Protein AF-A0A318P6X5-F1 (afdb_monomer_lite)

Sequence (41 aa):
MKGSHHQFKHPSSRLVITVPHPRKDLKPGTLRQIMKDAGLC

Foldseek 3Di:
DPAQWDWDQDPVDRDIQIDGNDPDDDDVVSVVVSCVSVVVD

Structure (mmCIF, N/CA/C/O backbone):
data_AF-A0A318P6X5-F1
#
_entry.id   AF-A0A318P6X5-F1
#
loop_
_atom_site.group_PDB
_atom_site.id
_atom_site.type_symbol
_atom_site.label_atom_id
_atom_site.label_alt_id
_atom_site.label_comp_id
_atom_site.label_asym_id
_atom_site.label_entity_id
_atom_site.label_seq_id
_atom_site.pdbx_PDB_ins_code
_atom_site.Cartn_x
_atom_site.Cartn_y
_atom_site.Cartn_z
_atom_site.occupancy
_atom_site.B_iso_or_equiv
_atom_site.auth_seq_id
_atom_site.auth_comp_id
_atom_site.auth_asym_id
_atom_site.auth_atom_id
_atom_site.pdbx_PDB_model_num
ATOM 1 N N . MET A 1 1 ? 12.967 -6.035 -17.657 1.00 44.78 1 MET A N 1
ATOM 2 C CA . MET A 1 1 ? 13.859 -6.057 -16.474 1.00 44.78 1 MET A CA 1
ATOM 3 C C . MET A 1 1 ? 13.137 -6.769 -15.342 1.00 44.78 1 MET A C 1
ATOM 5 O O . MET A 1 1 ? 12.026 -6.374 -15.018 1.00 44.78 1 MET A O 1
ATOM 9 N N . LYS A 1 2 ? 13.713 -7.854 -14.810 1.00 51.47 2 LYS A N 1
ATOM 10 C CA . LYS A 1 2 ? 13.155 -8.652 -13.704 1.00 51.47 2 LYS A CA 1
ATOM 11 C C . LYS A 1 2 ? 13.219 -7.841 -12.402 1.00 51.47 2 LYS A C 1
ATOM 13 O O . LYS A 1 2 ? 14.145 -8.002 -11.620 1.00 51.47 2 LYS A O 1
ATOM 18 N N . GLY A 1 3 ? 12.296 -6.904 -12.222 1.00 56.28 3 GLY A N 1
ATOM 19 C CA . GLY A 1 3 ? 12.150 -6.155 -10.980 1.00 56.28 3 GLY A CA 1
ATOM 20 C C . GLY A 1 3 ? 11.175 -6.876 -10.066 1.00 56.28 3 GLY A C 1
ATOM 21 O O . GLY A 1 3 ? 10.089 -7.246 -10.501 1.00 56.28 3 GLY A O 1
ATOM 22 N N . SER A 1 4 ? 11.522 -7.028 -8.792 1.00 66.75 4 SER A N 1
ATOM 23 C CA . SER A 1 4 ? 10.642 -7.551 -7.736 1.00 66.75 4 SER A CA 1
ATOM 24 C C . SER A 1 4 ? 9.425 -6.654 -7.446 1.00 66.75 4 SER A C 1
ATOM 26 O O . SER A 1 4 ? 8.824 -6.762 -6.387 1.00 66.75 4 SER A O 1
ATOM 28 N N . HIS A 1 5 ? 9.077 -5.735 -8.345 1.00 72.19 5 HIS A N 1
ATOM 29 C CA . HIS A 1 5 ? 8.002 -4.762 -8.226 1.00 72.19 5 HIS A CA 1
ATOM 30 C C . HIS A 1 5 ? 7.288 -4.658 -9.574 1.00 72.19 5 HIS A C 1
ATOM 32 O O . HIS A 1 5 ? 7.873 -4.225 -10.567 1.00 72.19 5 HIS A O 1
ATOM 38 N N . HIS A 1 6 ? 6.022 -5.060 -9.597 1.00 76.00 6 HIS A N 1
ATOM 39 C CA . HIS A 1 6 ? 5.124 -4.913 -10.731 1.00 76.00 6 HIS A CA 1
ATOM 40 C C . HIS A 1 6 ? 4.308 -3.638 -10.551 1.00 76.00 6 HIS A C 1
ATOM 42 O O . HIS A 1 6 ? 3.645 -3.458 -9.535 1.00 76.00 6 HIS A O 1
ATOM 48 N N . GLN A 1 7 ? 4.355 -2.743 -11.531 1.00 76.75 7 GLN A N 1
ATOM 49 C CA . GLN A 1 7 ? 3.519 -1.546 -11.542 1.00 76.75 7 GLN A CA 1
ATOM 50 C C . GLN A 1 7 ? 2.293 -1.813 -12.414 1.00 76.75 7 GLN A C 1
ATOM 52 O O . GLN A 1 7 ? 2.424 -2.093 -13.604 1.00 76.75 7 GLN A O 1
ATOM 57 N N . PHE A 1 8 ? 1.111 -1.734 -11.815 1.00 77.81 8 PHE A N 1
ATOM 58 C CA . PHE A 1 8 ? -0.177 -1.846 -12.479 1.00 77.81 8 PHE A CA 1
ATOM 59 C C . PHE A 1 8 ? -0.785 -0.454 -12.605 1.00 77.81 8 PHE A C 1
ATOM 61 O O . PHE A 1 8 ? -0.851 0.302 -11.640 1.00 77.81 8 PHE A O 1
ATOM 68 N N . LYS A 1 9 ? -1.234 -0.101 -13.805 1.00 77.19 9 LYS A N 1
ATOM 69 C CA . LYS A 1 9 ? -1.915 1.166 -14.067 1.00 77.19 9 LYS A CA 1
ATOM 70 C C . LYS A 1 9 ? -3.364 0.865 -14.411 1.00 77.19 9 LYS A C 1
ATOM 72 O O . LYS A 1 9 ? -3.614 0.082 -15.326 1.00 77.19 9 LYS A O 1
ATOM 77 N N . HIS A 1 1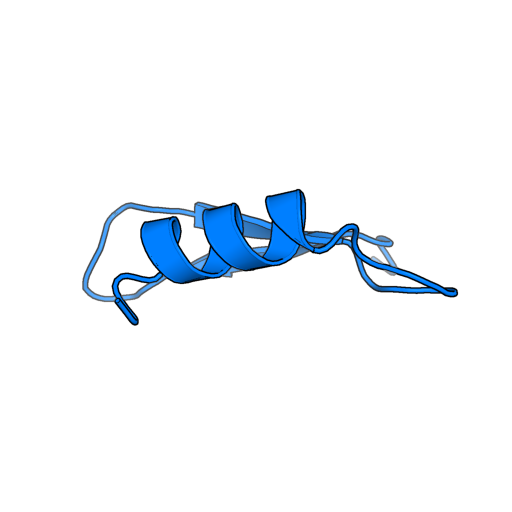0 ? -4.303 1.489 -13.707 1.00 72.56 10 HIS A N 1
ATOM 78 C CA . HIS A 1 10 ? -5.710 1.366 -14.066 1.00 72.56 10 HIS A CA 1
ATOM 79 C C . HIS A 1 10 ? -6.007 2.259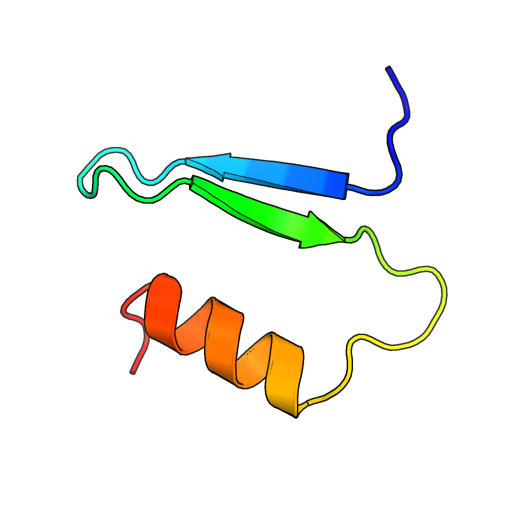 -15.291 1.00 72.56 10 HIS A C 1
ATOM 81 O O . HIS A 1 10 ? -5.592 3.417 -15.309 1.00 72.56 10 HIS A O 1
ATOM 87 N N . PRO A 1 11 ? -6.700 1.775 -16.337 1.00 72.56 11 PRO A N 1
ATOM 88 C CA . PRO A 1 11 ? -6.999 2.587 -17.521 1.00 72.56 11 PRO A CA 1
ATOM 89 C C . PRO A 1 11 ? -8.011 3.707 -17.233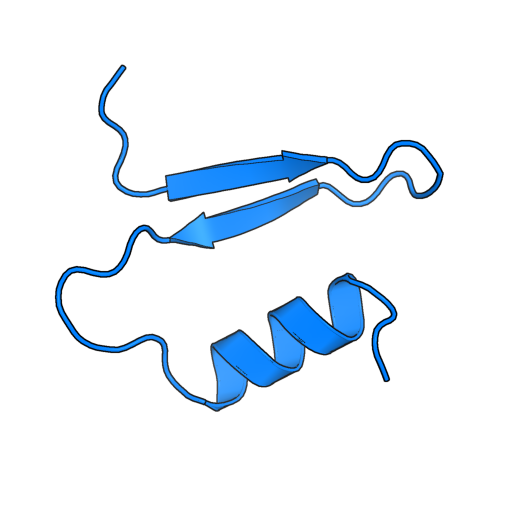 1.00 72.56 11 PRO A C 1
ATOM 91 O O . PRO A 1 11 ? -7.951 4.754 -17.871 1.00 72.56 11 PRO A O 1
ATOM 94 N N . SER A 1 12 ? -8.898 3.515 -16.249 1.00 71.81 12 SER A N 1
ATOM 95 C CA . SER A 1 12 ? -9.929 4.494 -15.870 1.00 71.81 12 SER A CA 1
ATOM 96 C C . SER A 1 12 ? -9.537 5.385 -14.684 1.00 71.81 12 SER A C 1
ATOM 98 O O . SER A 1 12 ? -10.218 6.372 -14.422 1.00 71.81 12 SER A O 1
ATOM 100 N N . SER A 1 13 ? -8.460 5.064 -13.959 1.00 65.31 13 SER A N 1
ATOM 101 C CA . SER A 1 13 ? -8.038 5.809 -12.765 1.00 65.31 13 SER A CA 1
ATOM 102 C C . SER A 1 13 ? -6.567 6.165 -12.901 1.00 65.31 13 SER A C 1
ATOM 104 O O . SER A 1 13 ? -5.748 5.306 -13.202 1.00 65.31 13 SER A O 1
ATOM 106 N N . ARG A 1 14 ? -6.188 7.420 -12.637 1.00 67.69 14 ARG A N 1
ATOM 107 C CA . ARG A 1 14 ? -4.793 7.895 -12.768 1.00 67.69 14 ARG A CA 1
ATOM 108 C C . ARG A 1 14 ? -3.812 7.248 -11.768 1.00 67.69 14 ARG A C 1
ATOM 110 O O . ARG A 1 14 ? -2.646 7.626 -11.727 1.00 67.69 14 ARG A O 1
ATOM 117 N N . LEU A 1 15 ? -4.282 6.307 -10.952 1.00 72.69 15 LEU A N 1
ATOM 118 C CA . LEU A 1 15 ? -3.514 5.639 -9.914 1.00 72.69 15 LEU A CA 1
ATOM 119 C C . LEU A 1 15 ? -2.610 4.563 -10.526 1.00 72.69 15 LEU A C 1
ATOM 121 O O . LEU A 1 15 ? -3.042 3.721 -11.318 1.00 72.69 15 LEU A O 1
ATOM 125 N N . VAL A 1 16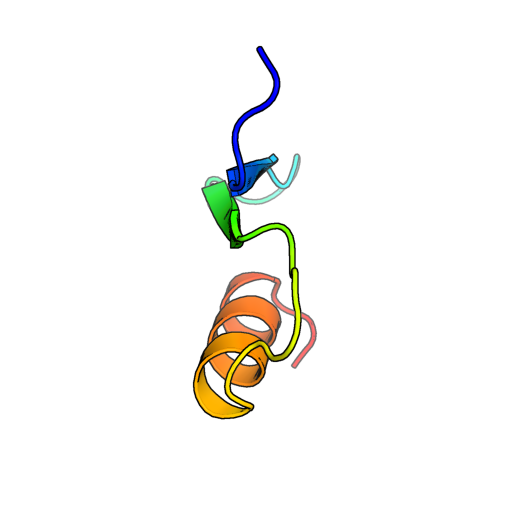 ? -1.337 4.613 -10.140 1.00 76.44 16 VAL A N 1
ATOM 126 C CA . VAL A 1 16 ? -0.330 3.601 -10.460 1.00 76.44 16 VAL A CA 1
ATOM 127 C C . VAL A 1 16 ? -0.081 2.805 -9.188 1.00 76.44 16 VAL A C 1
ATOM 129 O O . VAL A 1 16 ? 0.458 3.322 -8.213 1.00 76.44 16 VAL A O 1
ATOM 132 N N . ILE A 1 17 ? -0.501 1.548 -9.192 1.00 77.25 17 ILE A N 1
ATOM 133 C CA . ILE A 1 17 ? -0.405 0.642 -8.054 1.00 77.25 17 ILE A CA 1
ATOM 134 C C . ILE A 1 17 ? 0.868 -0.177 -8.212 1.00 77.25 17 ILE A C 1
ATOM 136 O O . ILE A 1 17 ? 1.014 -0.947 -9.159 1.00 77.25 17 ILE A O 1
ATOM 140 N N . THR A 1 18 ? 1.800 -0.034 -7.273 1.00 81.06 18 THR A N 1
ATOM 141 C CA . THR A 1 18 ? 3.021 -0.847 -7.262 1.00 81.06 18 THR A CA 1
ATOM 142 C C . THR A 1 18 ? 2.822 -2.054 -6.359 1.00 81.06 18 THR A C 1
ATOM 144 O O . THR A 1 18 ? 2.790 -1.931 -5.138 1.00 81.06 18 THR A O 1
ATOM 147 N N . VAL A 1 19 ? 2.718 -3.233 -6.961 1.00 77.81 19 VAL A N 1
ATOM 148 C CA . VAL A 1 19 ? 2.632 -4.509 -6.256 1.00 77.81 19 VAL A CA 1
ATOM 149 C C . VAL A 1 19 ? 4.025 -5.137 -6.212 1.00 77.81 19 VAL A C 1
ATOM 151 O O . VAL A 1 19 ? 4.572 -5.497 -7.258 1.00 77.81 19 VAL A O 1
ATOM 154 N N . PRO A 1 20 ? 4.638 -5.290 -5.029 1.00 76.31 20 PRO A N 1
ATOM 155 C CA . PRO A 1 20 ? 5.870 -6.057 -4.915 1.00 76.31 20 PRO A CA 1
ATOM 156 C C . PRO A 1 20 ? 5.605 -7.524 -5.292 1.00 76.31 20 PRO A C 1
ATOM 158 O O . PRO A 1 20 ? 4.652 -8.136 -4.812 1.00 76.31 20 PRO A O 1
ATOM 161 N N . HIS A 1 21 ? 6.438 -8.089 -6.166 1.00 64.88 21 HIS A N 1
ATOM 162 C CA . HIS A 1 21 ? 6.406 -9.506 -6.506 1.00 64.88 21 HIS A CA 1
ATOM 163 C C . HIS A 1 21 ? 6.808 -10.321 -5.269 1.00 64.88 21 HIS A C 1
ATOM 165 O O . HIS A 1 21 ? 7.902 -10.124 -4.727 1.00 64.88 21 HIS A O 1
ATOM 171 N N . PRO A 1 22 ? 5.946 -11.224 -4.795 1.00 69.50 22 PRO A N 1
ATOM 172 C CA . PRO A 1 22 ? 6.136 -11.876 -3.517 1.00 69.50 22 PRO A CA 1
ATOM 173 C C . PRO A 1 22 ? 7.196 -12.970 -3.646 1.00 69.50 22 PRO A C 1
ATOM 175 O O . PRO A 1 22 ? 7.120 -13.824 -4.523 1.00 69.50 22 PRO A O 1
ATOM 178 N N . ARG A 1 23 ? 8.167 -12.997 -2.729 1.00 58.19 23 ARG A N 1
ATOM 179 C CA . ARG A 1 23 ? 8.895 -14.244 -2.429 1.00 58.19 23 ARG A CA 1
ATOM 180 C C . ARG A 1 23 ? 8.398 -14.939 -1.162 1.00 58.19 23 ARG A C 1
ATOM 182 O O . ARG A 1 23 ? 8.764 -16.093 -0.974 1.00 58.19 23 ARG A O 1
ATOM 189 N N . LYS A 1 24 ? 7.569 -14.299 -0.317 1.00 60.53 24 LYS A N 1
ATOM 190 C CA . LYS A 1 24 ? 6.905 -15.016 0.787 1.00 60.53 24 LYS A CA 1
ATOM 191 C C . LYS A 1 24 ? 5.606 -14.393 1.317 1.00 60.53 24 LYS A C 1
ATOM 193 O O . LYS A 1 24 ? 4.599 -15.071 1.239 1.00 60.53 24 LYS A O 1
ATOM 198 N N . ASP A 1 25 ? 5.556 -13.121 1.731 1.00 62.88 25 ASP A N 1
ATOM 199 C CA . ASP A 1 25 ? 4.334 -12.581 2.365 1.00 62.88 25 ASP A CA 1
ATOM 200 C C . ASP A 1 25 ? 4.156 -11.068 2.134 1.00 62.88 25 ASP A C 1
ATOM 202 O O . ASP A 1 25 ? 4.934 -10.255 2.641 1.00 62.88 25 ASP A O 1
ATOM 206 N N . LEU A 1 26 ? 3.110 -10.660 1.399 1.00 71.12 26 LEU A N 1
ATOM 207 C CA . LEU A 1 26 ? 2.613 -9.284 1.498 1.00 71.12 26 LEU A CA 1
ATOM 208 C C . LEU A 1 26 ? 1.878 -9.155 2.833 1.00 71.12 26 LEU A C 1
ATOM 210 O O . LEU A 1 26 ? 0.922 -9.884 3.095 1.00 71.12 26 LEU A O 1
ATOM 214 N N . LYS A 1 27 ? 2.293 -8.199 3.669 1.00 78.50 27 LYS A N 1
ATOM 215 C CA . LYS A 1 27 ? 1.596 -7.927 4.930 1.00 78.50 27 L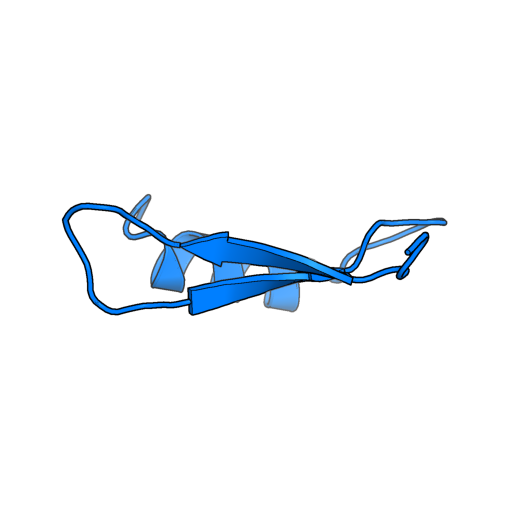YS A CA 1
ATOM 216 C C . LYS A 1 27 ? 0.118 -7.624 4.636 1.00 78.50 27 LYS A C 1
ATOM 218 O O . LYS A 1 27 ? -0.170 -6.870 3.704 1.00 78.50 27 LYS A O 1
ATOM 223 N N . PRO A 1 28 ? -0.831 -8.121 5.447 1.00 79.25 28 PRO A N 1
ATOM 224 C CA . PRO A 1 28 ? -2.260 -7.949 5.182 1.00 79.25 28 PRO A CA 1
ATOM 225 C C . PRO A 1 28 ? -2.699 -6.474 5.178 1.00 79.25 28 PRO A C 1
ATOM 227 O O . PRO A 1 28 ? -3.673 -6.123 4.518 1.00 79.25 28 PRO A O 1
ATOM 230 N N . GLY A 1 29 ? -1.961 -5.585 5.854 1.00 80.44 29 GLY A N 1
ATOM 231 C CA . GLY A 1 29 ? -2.153 -4.134 5.743 1.00 80.44 29 GLY A CA 1
ATOM 232 C C . GLY A 1 29 ? -1.802 -3.583 4.357 1.00 80.44 29 GLY A C 1
ATOM 233 O O . GLY A 1 29 ? -2.538 -2.764 3.820 1.00 80.44 29 GLY A O 1
ATOM 234 N N . THR A 1 30 ? -0.731 -4.084 3.739 1.00 82.00 30 THR A N 1
ATOM 235 C CA . THR A 1 30 ? -0.330 -3.709 2.377 1.00 82.00 30 THR A CA 1
ATOM 236 C C . THR A 1 30 ? -1.335 -4.220 1.348 1.00 82.00 30 THR A C 1
ATOM 238 O O . THR A 1 30 ? -1.684 -3.482 0.435 1.00 82.00 30 THR A O 1
ATOM 241 N N . LEU A 1 31 ? -1.869 -5.435 1.527 1.00 81.12 31 LEU A N 1
ATOM 242 C CA . LEU A 1 31 ? -2.942 -5.958 0.670 1.00 81.12 31 LEU A CA 1
ATOM 243 C C . LEU A 1 31 ? -4.216 -5.118 0.772 1.00 81.12 31 LEU A C 1
ATOM 245 O O . LEU A 1 31 ? -4.789 -4.765 -0.253 1.00 81.12 31 LEU A O 1
ATOM 249 N N . ARG A 1 32 ? -4.630 -4.752 1.992 1.00 82.31 32 ARG A N 1
ATOM 250 C CA . ARG A 1 32 ? -5.790 -3.874 2.205 1.00 82.31 32 ARG A CA 1
ATOM 251 C C . ARG A 1 32 ? -5.603 -2.502 1.566 1.00 82.31 32 ARG A C 1
ATOM 253 O O . ARG A 1 32 ? -6.543 -1.992 0.968 1.00 82.31 32 ARG A O 1
ATOM 260 N N . GLN A 1 33 ? -4.404 -1.931 1.656 1.00 79.81 33 GLN A N 1
ATOM 261 C CA . GLN A 1 33 ? -4.101 -0.649 1.025 1.00 79.81 33 GLN A CA 1
ATOM 262 C C . GLN A 1 33 ? -4.163 -0.752 -0.503 1.00 79.81 33 GLN A C 1
ATOM 264 O O . GLN A 1 33 ? -4.853 0.036 -1.132 1.00 79.81 33 GLN A O 1
ATOM 269 N N . ILE A 1 34 ? -3.547 -1.786 -1.087 1.00 81.12 34 ILE A N 1
ATOM 270 C CA . ILE A 1 34 ? -3.603 -2.052 -2.532 1.00 81.12 34 ILE A CA 1
ATOM 271 C C . ILE A 1 34 ? -5.049 -2.259 -3.004 1.00 81.12 34 ILE A C 1
ATOM 273 O O . ILE A 1 34 ? -5.434 -1.734 -4.041 1.00 81.12 34 ILE A O 1
ATOM 277 N N . MET A 1 35 ? -5.860 -2.998 -2.244 1.00 80.31 35 MET A N 1
ATOM 278 C CA . MET A 1 35 ? -7.266 -3.260 -2.566 1.00 80.31 35 MET A CA 1
ATOM 279 C C . MET A 1 35 ? -8.120 -1.985 -2.503 1.00 80.31 35 MET A C 1
ATOM 281 O O . MET A 1 35 ? -8.960 -1.767 -3.376 1.00 80.31 35 MET A O 1
ATOM 285 N N . LYS A 1 36 ? -7.861 -1.120 -1.515 1.00 81.56 36 LYS A N 1
ATOM 286 C CA . LYS A 1 36 ? -8.489 0.200 -1.396 1.00 81.56 36 LYS A CA 1
ATOM 287 C C . LYS A 1 36 ? -8.094 1.120 -2.543 1.00 81.56 36 LYS A C 1
ATOM 289 O O . LYS A 1 36 ? -8.959 1.739 -3.154 1.00 81.56 36 LYS A O 1
ATOM 294 N N . ASP A 1 37 ? -6.808 1.167 -2.868 1.00 77.69 37 ASP A N 1
ATOM 295 C CA . ASP A 1 37 ? -6.284 1.977 -3.967 1.00 77.69 37 ASP A CA 1
ATOM 296 C C . ASP A 1 37 ? -6.769 1.450 -5.336 1.00 77.69 37 ASP A C 1
ATOM 298 O O . ASP A 1 37 ? -6.902 2.219 -6.287 1.00 77.69 37 ASP A O 1
ATOM 302 N N . ALA A 1 38 ? -7.091 0.153 -5.429 1.00 76.69 38 ALA A N 1
ATOM 303 C CA . ALA A 1 38 ? -7.715 -0.479 -6.591 1.00 76.69 38 ALA A CA 1
ATOM 304 C C . ALA A 1 38 ? -9.237 -0.262 -6.684 1.00 76.69 38 ALA A C 1
ATOM 306 O O . ALA A 1 38 ? -9.827 -0.621 -7.700 1.00 76.69 38 ALA A O 1
ATOM 307 N N . GLY A 1 39 ? -9.880 0.316 -5.662 1.00 75.75 39 GLY A N 1
ATOM 308 C CA . GLY A 1 39 ? -11.327 0.556 -5.660 1.00 75.75 39 GLY A CA 1
ATOM 309 C C . GLY A 1 39 ? -12.175 -0.719 -5.606 1.00 75.75 39 GLY A C 1
ATOM 310 O O . GLY A 1 39 ? -13.306 -0.709 -6.075 1.00 75.75 39 GLY A O 1
ATOM 311 N N . LEU A 1 40 ? -11.631 -1.813 -5.060 1.00 71.88 40 LEU A N 1
ATOM 312 C CA . LEU A 1 40 ? -12.321 -3.102 -4.886 1.00 71.88 40 LEU A CA 1
ATOM 313 C C . LEU A 1 40 ? -12.991 -3.234 -3.500 1.00 71.88 40 LEU A C 1
ATOM 315 O O . LEU A 1 40 ? -13.273 -4.349 -3.062 1.00 71.88 40 LEU A O 1
ATOM 319 N N . CYS A 1 41 ? -13.171 -2.118 -2.787 1.00 53.47 41 CYS A N 1
ATOM 320 C CA . CYS A 1 41 ? -13.856 -2.054 -1.493 1.00 53.47 41 CYS A CA 1
ATOM 321 C C . CYS A 1 41 ? -15.363 -1.884 -1.655 1.00 53.47 41 CYS A C 1
ATOM 323 O O . CYS A 1 41 ? -15.761 -1.086 -2.531 1.00 53.47 41 CYS A O 1
#

InterPro domains:
  IPR012933 HicA mRNA interferase family [PF07927] (2-40)
  IPR038570 HicA superfamily [G3DSA:3.30.920.30] (1-41)

Secondary structure (DSSP, 8-state):
---SEEEEE-SSSS-EEEEEPPSS---HHHHHHHHHHTT--

Radius of gyr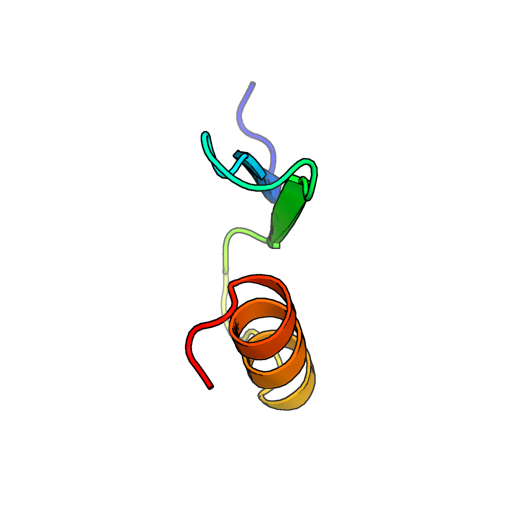ation: 10.96 Å; chains: 1; bounding box: 28×23×23 Å

pLDDT: mean 72.19, std 9.13, range [44.78, 82.31]

Organism: Serratia plymuthica (NCBI:txid82996)